Protein AF-A0A8I0L4S6-F1 (afdb_monomer_lite)

Secondary structure (DSSP, 8-state):
-------------HHHHTTS-HHHHHHHHHHHHHHHHHHHHHHHHHHHHHHHHHHHTTPPP----HHHHHHHHHHT--

pLDDT: mean 91.7, std 9.71, range [54.91, 98.31]

InterPro domains:
  IPR018389 TRAP transporter solute receptor DctP [PF03480] (1-76)
  IPR038404 TRAP transporter solute receptor DctP superfamily [G3DSA:3.40.190.170] (1-78)

Structure (mmCIF, N/CA/C/O backbone):
data_AF-A0A8I0L4S6-F1
#
_entry.id   AF-A0A8I0L4S6-F1
#
loop_
_atom_site.group_PDB
_atom_site.id
_atom_site.type_symbol
_atom_site.label_atom_id
_atom_site.label_alt_id
_atom_site.label_comp_id
_atom_site.label_asym_id
_atom_site.label_entity_id
_atom_site.label_seq_id
_atom_site.pdbx_PDB_ins_code
_atom_site.Cartn_x
_atom_site.Cartn_y
_atom_site.Cartn_z
_atom_site.occupancy
_atom_site.B_iso_or_equiv
_atom_site.auth_seq_id
_atom_site.auth_comp_id
_atom_site.auth_asym_id
_atom_site.auth_atom_id
_atom_site.pdbx_PDB_model_num
ATOM 1 N N . THR A 1 1 ? -0.002 7.948 19.884 1.00 56.22 1 THR A N 1
ATOM 2 C CA . THR A 1 1 ? -0.961 6.846 19.737 1.00 56.22 1 THR A CA 1
ATOM 3 C C . THR A 1 1 ? -0.226 5.565 19.406 1.00 56.22 1 THR A C 1
ATOM 5 O O . THR A 1 1 ? 0.719 5.642 18.636 1.00 56.22 1 THR A O 1
ATOM 8 N N . HIS A 1 2 ? -0.592 4.418 19.987 1.00 54.91 2 HIS A N 1
ATOM 9 C CA . HIS A 1 2 ? -0.111 3.108 19.516 1.00 54.91 2 HIS A CA 1
ATOM 10 C C . HIS A 1 2 ? -1.005 2.528 18.407 1.00 54.91 2 HIS A C 1
ATOM 12 O O . HIS A 1 2 ? -0.845 1.361 18.058 1.00 54.91 2 HIS A O 1
ATOM 18 N N . HIS A 1 3 ? -1.916 3.328 17.823 1.00 68.38 3 HIS A N 1
ATOM 19 C CA . HIS A 1 3 ? -2.447 3.003 16.498 1.00 68.38 3 HIS A CA 1
ATOM 20 C C . HIS A 1 3 ? -1.265 2.821 15.548 1.00 68.38 3 HIS A C 1
ATOM 22 O O . HIS A 1 3 ? -0.348 3.643 15.510 1.00 68.38 3 HIS A O 1
ATOM 28 N N . CYS A 1 4 ? -1.239 1.693 14.852 1.00 70.88 4 CYS A N 1
ATOM 29 C CA . CYS A 1 4 ?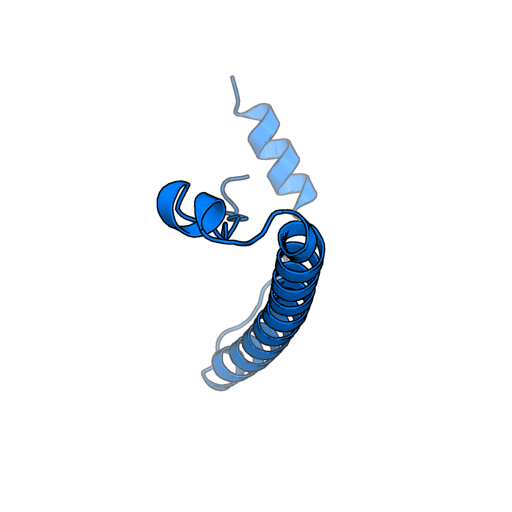 -0.135 1.349 13.983 1.00 70.88 4 CYS A CA 1
ATOM 30 C C . CYS A 1 4 ? -0.555 1.669 12.555 1.00 70.88 4 CYS A C 1
ATOM 32 O O . CYS A 1 4 ? -1.398 0.983 11.986 1.00 70.88 4 CYS A O 1
ATOM 34 N N . PHE A 1 5 ? 0.022 2.726 11.994 1.00 73.25 5 PHE A N 1
ATOM 35 C CA . PHE A 1 5 ? 0.074 2.879 10.551 1.00 73.25 5 PHE A CA 1
ATOM 36 C C . PHE A 1 5 ? 1.440 2.366 10.107 1.00 73.25 5 PHE A C 1
ATOM 38 O O . PHE A 1 5 ? 2.468 2.940 10.473 1.00 73.25 5 PHE A O 1
ATOM 45 N N . VAL A 1 6 ? 1.453 1.241 9.394 1.00 78.50 6 VAL A N 1
ATOM 46 C CA . VAL A 1 6 ? 2.685 0.627 8.891 1.00 78.50 6 VAL A CA 1
ATOM 47 C C . VAL A 1 6 ? 2.850 0.935 7.414 1.00 78.50 6 VAL A C 1
ATOM 49 O O . VAL A 1 6 ? 1.901 0.855 6.639 1.00 78.50 6 VAL A O 1
ATOM 52 N N . TYR A 1 7 ? 4.077 1.252 7.018 1.00 82.56 7 TYR A N 1
ATOM 53 C CA . TYR A 1 7 ? 4.442 1.304 5.610 1.00 82.56 7 TYR A CA 1
ATOM 54 C C . TYR A 1 7 ? 4.766 -0.109 5.127 1.00 82.56 7 TYR A C 1
ATOM 56 O O . TYR A 1 7 ? 5.463 -0.853 5.818 1.00 82.56 7 TYR A O 1
ATOM 64 N N . ILE A 1 8 ? 4.289 -0.459 3.932 1.00 87.94 8 ILE A N 1
ATOM 65 C CA . ILE A 1 8 ? 4.662 -1.693 3.235 1.00 87.94 8 ILE A CA 1
ATOM 66 C C . ILE A 1 8 ? 5.672 -1.305 2.147 1.00 87.94 8 ILE A C 1
ATOM 68 O O . ILE A 1 8 ? 5.262 -0.897 1.060 1.00 87.94 8 ILE A O 1
ATOM 72 N N . PRO A 1 9 ? 6.989 -1.344 2.428 1.00 89.75 9 PRO A N 1
ATOM 73 C CA . PRO A 1 9 ? 7.984 -0.952 1.445 1.00 89.75 9 PRO A CA 1
ATOM 74 C C . PRO A 1 9 ? 8.125 -2.024 0.362 1.00 89.75 9 PRO A C 1
ATOM 76 O O . PRO A 1 9 ? 8.256 -3.214 0.653 1.00 89.75 9 PRO A O 1
ATOM 79 N N . LEU A 1 10 ? 8.167 -1.583 -0.892 1.00 92.50 10 LEU A N 1
ATOM 80 C CA . LEU A 1 10 ? 8.656 -2.392 -2.001 1.00 92.50 10 LEU A CA 1
ATOM 81 C C . LEU A 1 10 ? 10.145 -2.116 -2.174 1.00 92.50 10 LEU A C 1
ATOM 83 O O . LEU A 1 10 ? 10.553 -1.003 -2.500 1.00 92.50 10 LEU A O 1
ATOM 87 N N . CYS A 1 11 ? 10.952 -3.142 -1.935 1.00 93.81 11 CYS A N 1
ATOM 88 C CA . CYS A 1 11 ? 12.403 -3.057 -2.021 1.00 93.81 11 CYS A CA 1
ATOM 89 C C . CYS A 1 11 ? 12.907 -3.834 -3.237 1.00 93.81 11 CYS A C 1
ATOM 91 O O . CYS A 1 11 ? 12.410 -4.917 -3.546 1.00 93.81 11 CYS A O 1
ATOM 93 N N . MET A 1 12 ? 13.940 -3.302 -3.889 1.00 95.12 12 MET A N 1
ATOM 94 C CA . MET A 1 12 ? 14.646 -3.959 -4.985 1.00 95.12 12 MET A CA 1
ATOM 95 C C . MET A 1 12 ? 16.077 -4.280 -4.556 1.00 95.12 12 MET A C 1
ATOM 97 O O . MET A 1 12 ? 16.717 -3.493 -3.866 1.00 95.12 12 MET A O 1
ATOM 101 N N . SER A 1 13 ? 16.589 -5.439 -4.971 1.00 97.19 13 SER A N 1
ATOM 102 C CA . SER A 1 13 ? 18.001 -5.771 -4.777 1.00 97.19 13 SER A CA 1
ATOM 103 C C . SER A 1 13 ? 18.874 -4.915 -5.691 1.00 97.19 13 SER A C 1
ATOM 105 O O . SER A 1 13 ? 18.641 -4.896 -6.900 1.00 97.19 13 SER A O 1
ATOM 107 N N . ASP A 1 14 ? 19.945 -4.328 -5.156 1.00 97.62 14 ASP A N 1
ATOM 108 C CA . ASP A 1 14 ? 20.934 -3.587 -5.953 1.00 97.62 14 ASP A CA 1
ATOM 109 C C . ASP A 1 14 ? 21.490 -4.422 -7.117 1.00 97.62 14 ASP A C 1
ATOM 111 O O . ASP A 1 14 ? 21.666 -3.928 -8.228 1.00 97.62 14 ASP A O 1
ATOM 115 N N . ASN A 1 15 ? 21.706 -5.726 -6.906 1.00 98.12 15 ASN A N 1
ATOM 116 C CA . ASN A 1 15 ? 22.181 -6.629 -7.956 1.00 98.12 15 ASN A CA 1
ATOM 117 C C . ASN A 1 15 ? 21.165 -6.799 -9.098 1.00 98.12 15 ASN A C 1
ATOM 119 O O . ASN A 1 15 ? 21.557 -6.993 -10.245 1.00 98.12 15 ASN A O 1
ATOM 123 N N . ALA A 1 16 ? 19.866 -6.760 -8.799 1.00 97.25 16 ALA A N 1
ATOM 124 C CA . ALA A 1 16 ? 18.824 -6.814 -9.820 1.00 97.25 16 ALA A CA 1
ATOM 125 C C . ALA A 1 16 ? 18.654 -5.451 -10.506 1.00 97.25 16 ALA A C 1
ATOM 127 O O . ALA A 1 16 ? 18.612 -5.394 -11.732 1.00 97.25 16 ALA A O 1
ATOM 128 N N . TRP A 1 17 ? 18.653 -4.362 -9.734 1.00 97.56 17 TRP A N 1
ATOM 129 C CA . TRP A 1 17 ? 18.592 -2.990 -10.241 1.00 97.56 17 TRP A CA 1
ATOM 130 C C . TRP A 1 17 ? 19.717 -2.682 -11.236 1.00 97.56 17 TRP A C 1
ATOM 132 O O . TRP A 1 17 ? 19.471 -2.153 -12.317 1.00 97.56 17 TRP A O 1
ATOM 142 N N . ASN A 1 18 ? 20.947 -3.092 -10.919 1.00 97.69 18 ASN A N 1
ATOM 143 C CA . ASN A 1 18 ? 22.119 -2.858 -11.765 1.00 97.69 18 ASN A CA 1
ATOM 144 C C . ASN A 1 18 ? 22.116 -3.664 -13.075 1.00 97.69 18 ASN A C 1
ATOM 146 O O . ASN A 1 18 ? 22.959 -3.419 -13.934 1.00 97.69 18 ASN A O 1
ATOM 150 N N . LYS A 1 19 ? 21.193 -4.621 -13.243 1.00 97.94 19 LYS A N 1
ATOM 151 C CA . LYS A 1 19 ? 20.999 -5.358 -14.504 1.00 97.94 19 LYS A CA 1
ATOM 152 C C . LYS A 1 19 ? 19.980 -4.700 -15.431 1.00 97.94 19 LYS A C 1
ATOM 154 O O . LYS A 1 19 ? 19.882 -5.112 -16.584 1.00 97.94 19 LYS A O 1
ATOM 159 N N . ILE A 1 20 ? 19.217 -3.723 -14.942 1.00 97.62 20 ILE A N 1
ATOM 160 C CA . ILE A 1 20 ? 18.283 -2.954 -15.764 1.00 97.62 20 ILE A CA 1
ATOM 161 C C . ILE A 1 20 ? 19.108 -1.947 -16.582 1.00 97.62 20 ILE A C 1
ATOM 163 O O . ILE A 1 20 ? 19.909 -1.224 -15.982 1.00 97.62 20 ILE A O 1
ATOM 167 N N . PRO A 1 21 ? 18.945 -1.889 -17.918 1.00 98.19 21 PRO A N 1
ATOM 168 C CA . PRO A 1 21 ? 19.569 -0.855 -18.743 1.00 98.19 21 PRO A CA 1
ATOM 169 C C . PRO A 1 21 ? 19.237 0.551 -18.229 1.0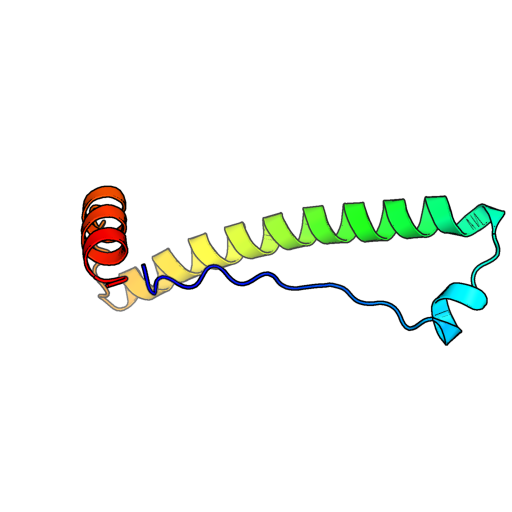0 98.19 21 PRO A C 1
ATOM 171 O O . PRO A 1 21 ? 18.109 0.797 -17.804 1.00 98.19 21 PRO A O 1
ATOM 174 N N . ASP A 1 22 ? 20.206 1.471 -18.249 1.00 97.81 22 ASP A N 1
ATOM 175 C CA . ASP A 1 22 ? 20.038 2.800 -17.642 1.00 97.81 22 ASP A CA 1
ATOM 176 C C . ASP A 1 22 ? 18.883 3.597 -18.263 1.00 97.81 22 ASP A C 1
ATOM 178 O O . ASP A 1 22 ? 18.135 4.252 -17.544 1.00 97.81 22 ASP A O 1
ATOM 182 N N . ASP A 1 23 ? 18.681 3.473 -19.574 1.00 98.06 23 ASP A N 1
ATOM 183 C CA . ASP A 1 23 ? 17.582 4.091 -20.321 1.00 98.06 23 ASP A CA 1
ATOM 184 C C . ASP A 1 23 ? 16.202 3.498 -19.992 1.00 98.06 23 ASP A C 1
ATOM 186 O O . ASP A 1 23 ? 15.180 4.107 -20.298 1.00 98.06 23 ASP A O 1
ATOM 190 N N . MET A 1 24 ? 16.157 2.331 -19.342 1.00 98.12 24 MET A N 1
ATOM 191 C CA . MET A 1 24 ? 14.921 1.657 -18.937 1.00 98.12 24 MET A CA 1
ATOM 192 C C . MET A 1 24 ? 14.586 1.817 -17.451 1.00 98.12 24 MET A C 1
ATOM 194 O O . MET A 1 24 ? 13.491 1.435 -17.032 1.00 98.12 24 MET A O 1
ATOM 198 N N . LYS A 1 25 ? 15.504 2.347 -16.634 1.00 97.75 25 LYS A N 1
ATOM 199 C CA . LYS A 1 25 ? 15.304 2.462 -15.180 1.00 97.75 25 LYS A CA 1
ATOM 200 C C . LYS A 1 25 ? 14.128 3.362 -14.825 1.00 97.75 25 LYS A C 1
ATOM 202 O O . LYS A 1 25 ? 13.328 2.979 -13.975 1.00 97.75 25 LYS A O 1
ATOM 207 N N . ASP A 1 26 ? 13.979 4.492 -15.509 1.00 98.00 26 ASP A N 1
ATOM 208 C CA . ASP A 1 26 ? 12.870 5.417 -15.258 1.00 98.00 26 ASP A CA 1
ATOM 209 C C . ASP A 1 26 ? 11.525 4.765 -15.601 1.00 98.00 26 ASP A C 1
ATOM 211 O O . ASP A 1 26 ? 10.630 4.716 -14.760 1.00 98.00 26 ASP A O 1
ATOM 215 N N . THR A 1 27 ? 11.418 4.130 -16.774 1.00 98.31 27 THR A N 1
ATOM 216 C CA . THR A 1 27 ? 10.220 3.368 -17.167 1.00 98.31 27 THR A CA 1
ATOM 217 C C . THR A 1 27 ? 9.896 2.250 -16.176 1.00 98.31 27 THR A C 1
ATOM 219 O O . THR A 1 27 ? 8.730 2.006 -15.864 1.00 98.31 27 THR A O 1
ATOM 222 N N . PHE A 1 28 ? 10.914 1.558 -15.656 1.00 97.56 28 PHE A N 1
ATOM 223 C CA . PHE A 1 28 ? 10.715 0.541 -14.630 1.00 97.56 28 PHE A CA 1
ATOM 224 C C . PHE A 1 28 ? 10.140 1.144 -13.340 1.00 97.56 28 PHE A C 1
ATOM 226 O O . PHE A 1 28 ? 9.180 0.603 -12.793 1.00 97.56 28 PHE A O 1
ATOM 233 N N . VAL A 1 29 ? 10.695 2.261 -12.860 1.00 97.12 29 VAL A N 1
ATOM 234 C CA . VAL A 1 29 ? 10.225 2.935 -11.639 1.00 97.12 29 VAL A CA 1
ATOM 235 C C . VAL A 1 29 ? 8.791 3.434 -11.805 1.00 97.12 29 VAL A C 1
ATOM 237 O O . VAL A 1 29 ? 7.975 3.218 -10.911 1.00 97.12 29 VAL A O 1
ATOM 240 N N . GLU A 1 30 ? 8.455 4.022 -12.954 1.00 98.19 30 GLU A N 1
ATOM 241 C CA . GLU A 1 30 ? 7.087 4.448 -13.272 1.00 98.19 30 GLU A CA 1
ATOM 242 C C . GLU A 1 30 ? 6.104 3.270 -13.259 1.00 98.19 30 GLU A C 1
ATOM 244 O O . GLU A 1 30 ? 5.022 3.362 -12.676 1.00 98.19 30 GLU A O 1
ATOM 249 N N . ALA A 1 31 ? 6.489 2.130 -13.838 1.00 98.00 31 ALA A N 1
ATOM 250 C CA . ALA A 1 31 ? 5.657 0.931 -13.834 1.00 98.00 31 ALA A CA 1
ATOM 251 C C . ALA A 1 31 ? 5.461 0.358 -12.419 1.00 98.00 31 ALA A C 1
ATOM 253 O O . ALA A 1 31 ? 4.351 -0.050 -12.068 1.00 98.00 31 ALA A O 1
ATOM 254 N N . VAL A 1 32 ? 6.513 0.349 -11.589 1.00 97.12 32 VAL A N 1
ATOM 255 C CA . VAL A 1 32 ? 6.407 -0.046 -10.174 1.00 97.12 32 VAL A CA 1
ATOM 256 C C . VAL A 1 32 ? 5.464 0.894 -9.430 1.00 97.12 32 VAL A C 1
ATOM 258 O O . VAL A 1 32 ? 4.599 0.418 -8.698 1.00 97.12 32 VAL A O 1
ATOM 261 N N . TRP A 1 33 ? 5.578 2.205 -9.652 1.00 96.44 33 TRP A N 1
ATOM 262 C CA . TRP A 1 33 ? 4.711 3.201 -9.027 1.00 96.44 33 TRP A CA 1
ATOM 263 C C . TRP A 1 33 ? 3.236 2.996 -9.386 1.00 96.44 33 TRP A C 1
ATOM 265 O O . TRP A 1 33 ? 2.397 2.903 -8.491 1.00 96.44 33 TRP A O 1
ATOM 275 N N . ALA A 1 34 ? 2.922 2.817 -10.671 1.00 97.56 34 ALA A N 1
ATOM 276 C CA . ALA A 1 34 ? 1.561 2.511 -11.113 1.00 97.56 34 ALA A CA 1
ATOM 277 C C . ALA A 1 34 ? 1.025 1.210 -10.478 1.00 97.56 34 ALA A C 1
ATOM 279 O O . ALA A 1 34 ? -0.153 1.107 -10.127 1.00 97.56 34 ALA A O 1
ATOM 280 N N . GLY A 1 35 ? 1.900 0.217 -10.283 1.00 96.38 35 GLY A N 1
ATOM 281 C CA . GLY A 1 35 ? 1.584 -1.002 -9.539 1.00 96.38 35 GLY A CA 1
ATOM 282 C C . GLY A 1 35 ? 1.237 -0.736 -8.070 1.00 96.38 35 GLY A C 1
ATOM 283 O O . GLY A 1 35 ? 0.243 -1.275 -7.578 1.00 96.38 35 GLY A O 1
ATOM 284 N N . CYS A 1 36 ? 2.005 0.116 -7.383 1.00 95.69 36 CYS A N 1
ATOM 285 C CA . CYS A 1 36 ? 1.725 0.541 -6.007 1.00 95.69 36 CYS A CA 1
ATOM 286 C C . CYS A 1 36 ? 0.365 1.234 -5.896 1.00 95.69 36 CYS A C 1
ATOM 288 O O . CYS A 1 36 ? -0.439 0.870 -5.041 1.00 95.69 36 CYS A O 1
ATOM 290 N N . GLU A 1 37 ? 0.074 2.181 -6.791 1.00 95.62 37 GLU A N 1
ATOM 291 C CA . GLU A 1 37 ? -1.204 2.902 -6.803 1.00 95.62 37 GLU A CA 1
ATOM 292 C C . GLU A 1 37 ? -2.387 1.948 -6.969 1.00 95.62 37 GLU A C 1
ATOM 294 O O . GLU A 1 37 ? -3.408 2.073 -6.286 1.00 95.62 37 GLU A O 1
ATOM 299 N N . LYS A 1 38 ? -2.239 0.944 -7.840 1.00 96.81 38 LYS A N 1
ATOM 300 C CA . LYS A 1 38 ? -3.270 -0.074 -8.022 1.00 96.81 38 LYS A CA 1
ATOM 301 C C . LYS A 1 38 ? -3.434 -0.953 -6.784 1.00 96.81 38 LYS A C 1
ATOM 303 O O . LYS A 1 38 ? -4.557 -1.284 -6.413 1.00 96.81 38 LYS A O 1
ATOM 308 N N . GLN A 1 39 ? -2.334 -1.306 -6.126 1.00 95.69 39 GLN A N 1
ATOM 309 C CA . GLN A 1 39 ? -2.361 -2.092 -4.898 1.00 95.69 39 GLN A CA 1
ATOM 310 C C . GLN A 1 39 ? -3.053 -1.344 -3.747 1.00 95.69 39 GLN A C 1
ATOM 312 O O . GLN A 1 39 ? -3.793 -1.976 -2.993 1.00 95.69 39 GLN A O 1
ATOM 317 N N . TRP A 1 40 ? -2.901 -0.019 -3.645 1.00 94.38 40 TRP A N 1
ATOM 318 C CA . TRP A 1 40 ? -3.630 0.786 -2.657 1.00 94.38 40 TRP A CA 1
ATOM 319 C C . TRP A 1 40 ? -5.143 0.723 -2.857 1.00 94.38 40 TRP A C 1
ATOM 321 O O . TRP A 1 40 ? -5.880 0.624 -1.880 1.00 94.38 40 TRP A O 1
ATOM 331 N N . GLN A 1 41 ? -5.609 0.720 -4.110 1.00 96.50 41 GLN A N 1
ATOM 332 C CA . GLN A 1 41 ? -7.034 0.540 -4.407 1.00 96.50 41 GLN A CA 1
ATOM 333 C C . GLN A 1 41 ? -7.527 -0.822 -3.910 1.00 96.50 41 GLN A C 1
ATOM 335 O O . GLN A 1 41 ? -8.518 -0.875 -3.194 1.00 96.50 41 GLN A O 1
ATOM 340 N N . TYR A 1 42 ? -6.788 -1.902 -4.186 1.00 96.19 42 TYR A N 1
ATOM 341 C CA . TYR A 1 42 ? -7.162 -3.236 -3.704 1.00 96.19 42 TYR A CA 1
ATOM 342 C C . TYR A 1 42 ? -7.189 -3.344 -2.178 1.00 96.19 42 TYR A C 1
ATOM 344 O O . TYR A 1 42 ? -8.014 -4.075 -1.641 1.00 96.19 42 TYR A O 1
ATOM 352 N N . LEU A 1 43 ? -6.303 -2.635 -1.471 1.00 94.69 43 LEU A N 1
ATOM 353 C CA . LEU A 1 43 ? -6.343 -2.585 -0.009 1.00 94.69 43 LEU A CA 1
ATOM 354 C C . LEU A 1 43 ? -7.595 -1.875 0.508 1.00 94.69 43 LEU A C 1
ATOM 356 O O . LEU A 1 43 ? -8.187 -2.346 1.474 1.00 94.69 43 LEU A O 1
ATOM 360 N N . ASN A 1 44 ? -7.995 -0.767 -0.118 1.00 94.44 44 ASN A N 1
ATOM 361 C CA . ASN A 1 44 ? -9.225 -0.070 0.256 1.00 94.44 44 ASN A CA 1
ATOM 362 C C . ASN A 1 44 ? -10.445 -0.961 0.012 1.00 94.44 44 ASN A C 1
ATOM 364 O O . ASN A 1 44 ? -11.223 -1.174 0.936 1.00 94.44 44 ASN A O 1
ATOM 368 N N . ASP A 1 45 ? -10.540 -1.564 -1.176 1.00 97.19 45 ASP A N 1
ATOM 369 C CA . ASP A 1 45 ? -11.642 -2.462 -1.534 1.00 97.19 45 ASP A CA 1
ATOM 370 C C . ASP A 1 45 ? -11.732 -3.652 -0.558 1.00 97.19 45 ASP A C 1
ATOM 372 O O . ASP A 1 45 ? -12.811 -4.002 -0.082 1.00 97.19 45 ASP A O 1
ATOM 376 N N . ALA A 1 46 ? -10.586 -4.249 -0.205 1.00 96.75 46 ALA A N 1
ATOM 377 C CA . ALA A 1 46 ? -10.527 -5.353 0.751 1.00 96.75 46 ALA A CA 1
ATOM 378 C C . ALA A 1 46 ? -10.893 -4.926 2.182 1.00 96.75 46 ALA A C 1
ATOM 380 O O . ALA A 1 46 ? -11.498 -5.708 2.914 1.00 96.75 46 ALA A O 1
ATOM 381 N N . ASN A 1 47 ? -10.534 -3.707 2.599 1.00 94.50 47 ASN A N 1
ATOM 382 C CA . ASN A 1 47 ? -10.923 -3.176 3.905 1.00 94.50 47 ASN A CA 1
ATOM 383 C C . ASN A 1 47 ? -12.436 -2.937 3.979 1.00 94.50 47 ASN A C 1
ATOM 385 O O . ASN A 1 47 ? -13.052 -3.312 4.976 1.00 94.50 47 ASN A O 1
ATOM 389 N N . ASP A 1 48 ? -13.036 -2.377 2.926 1.00 95.88 48 ASP A N 1
ATOM 390 C CA . ASP A 1 48 ? -14.483 -2.151 2.850 1.00 95.88 48 ASP A CA 1
ATOM 391 C C . ASP A 1 48 ? -15.253 -3.480 2.893 1.00 95.88 48 ASP A C 1
ATOM 393 O O . ASP A 1 48 ? -16.219 -3.629 3.647 1.00 95.88 48 ASP A O 1
ATOM 397 N N . GLU A 1 49 ? -14.784 -4.489 2.149 1.00 97.88 49 GLU A N 1
ATOM 398 C CA . GLU A 1 49 ? -15.343 -5.843 2.209 1.00 97.88 49 GLU A CA 1
ATOM 399 C C . GLU A 1 49 ? -15.208 -6.446 3.617 1.00 97.88 49 GLU A C 1
ATOM 401 O O . GLU A 1 49 ? -16.170 -6.997 4.160 1.00 97.88 49 GLU A O 1
ATOM 406 N N . ALA A 1 50 ? -14.033 -6.317 4.240 1.00 97.12 50 ALA A N 1
ATOM 407 C CA . ALA A 1 50 ? -13.773 -6.857 5.569 1.00 97.12 50 ALA A CA 1
ATOM 408 C C . ALA A 1 50 ? -14.679 -6.238 6.643 1.00 97.12 50 ALA A C 1
ATOM 410 O O . ALA A 1 50 ? -15.143 -6.965 7.524 1.00 97.12 50 ALA A O 1
ATOM 411 N N . ILE A 1 51 ? -14.967 -4.933 6.565 1.00 96.12 51 ILE A N 1
ATOM 412 C CA . ILE A 1 51 ? -15.922 -4.271 7.466 1.00 96.12 51 ILE A CA 1
ATOM 413 C C . ILE A 1 51 ? -17.288 -4.954 7.367 1.00 96.12 51 ILE A C 1
ATOM 415 O O . ILE A 1 51 ? -17.812 -5.407 8.385 1.00 96.12 51 ILE A O 1
ATOM 419 N N . GLY A 1 52 ? -17.818 -5.123 6.151 1.00 96.50 52 GLY A N 1
ATOM 420 C CA . GLY A 1 52 ? -19.119 -5.764 5.941 1.00 96.50 52 GLY A CA 1
ATOM 421 C C . GLY A 1 52 ? -19.168 -7.216 6.431 1.00 96.50 52 GLY A C 1
ATOM 422 O O . GLY A 1 52 ? -20.161 -7.645 7.021 1.00 96.50 52 GLY A O 1
ATOM 423 N N . LEU A 1 53 ? -18.084 -7.978 6.246 1.00 98.12 53 LEU A N 1
ATOM 424 C CA . LEU A 1 53 ? -17.978 -9.349 6.758 1.00 98.12 53 LEU A CA 1
ATOM 425 C C . LEU A 1 53 ? -17.975 -9.398 8.293 1.00 98.12 53 LEU A C 1
ATOM 427 O O . LEU A 1 53 ? -18.624 -10.267 8.879 1.00 98.12 53 LEU A O 1
ATOM 431 N N . LEU A 1 54 ? -17.262 -8.476 8.947 1.00 98.19 54 LEU A N 1
ATOM 432 C CA . LEU A 1 54 ? -17.193 -8.388 10.407 1.00 98.19 54 LEU A CA 1
ATOM 433 C C . LEU A 1 54 ? -18.548 -7.990 11.003 1.00 98.19 54 LEU A C 1
ATOM 435 O O . LEU A 1 54 ? 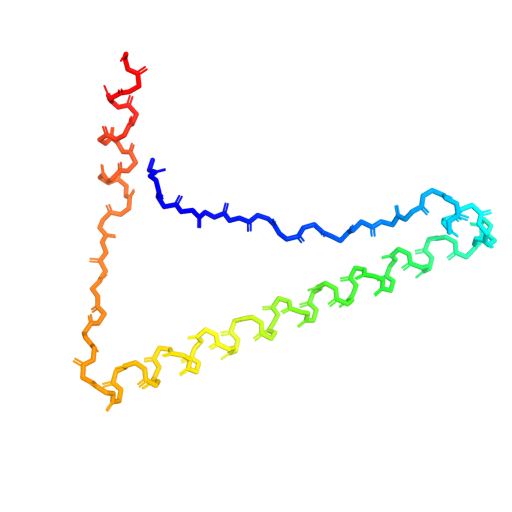-19.025 -8.635 11.940 1.00 98.19 54 LEU A O 1
ATOM 439 N N . GLU A 1 55 ? -19.207 -6.988 10.429 1.00 97.12 55 GLU A N 1
ATOM 440 C CA . GLU A 1 55 ? -20.567 -6.602 10.820 1.00 97.12 55 GLU A CA 1
ATOM 441 C C . GLU A 1 55 ? -21.558 -7.755 10.614 1.00 97.12 55 GLU A C 1
ATOM 443 O O . GLU A 1 55 ? -22.394 -8.025 11.479 1.00 97.12 55 GLU A O 1
ATOM 448 N N . GLY A 1 56 ? -21.410 -8.515 9.523 1.00 97.81 56 GLY A N 1
ATOM 449 C CA . GLY A 1 56 ? -22.228 -9.691 9.222 1.00 97.81 56 GLY A CA 1
ATOM 450 C C . GLY A 1 56 ? -22.144 -10.808 10.270 1.00 97.81 56 GLY A C 1
ATOM 451 O O . GLY A 1 56 ? -23.108 -11.556 10.439 1.00 97.81 56 GLY A O 1
ATOM 452 N N . VAL A 1 57 ? -21.035 -10.906 11.013 1.00 98.19 57 VAL A N 1
ATOM 453 C CA . VAL A 1 57 ? -20.878 -11.845 12.142 1.00 98.19 57 VAL A CA 1
ATOM 454 C C . VAL A 1 57 ? -21.155 -11.203 13.508 1.00 98.19 57 VAL A C 1
ATOM 456 O O . VAL A 1 57 ? -20.916 -11.826 14.543 1.00 98.19 57 VAL A O 1
ATOM 459 N N . GLY A 1 58 ? -21.704 -9.984 13.523 1.00 97.94 58 GLY A N 1
ATOM 460 C CA . GLY A 1 58 ? -22.162 -9.287 14.724 1.00 97.94 58 GLY A CA 1
ATOM 461 C C . GLY A 1 58 ? -21.120 -8.390 15.395 1.00 97.94 58 GLY A C 1
ATOM 462 O O . GLY A 1 58 ? -21.303 -8.035 16.560 1.00 97.94 58 GLY A O 1
ATOM 463 N N . VAL A 1 59 ? -20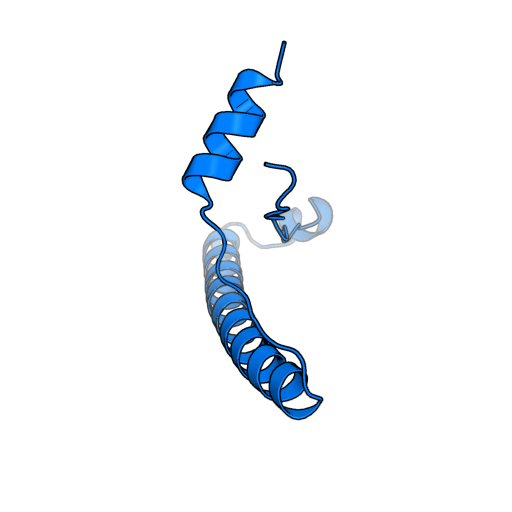.030 -8.030 14.708 1.00 97.88 59 VAL A N 1
ATOM 464 C CA . VAL A 1 59 ? -19.074 -7.030 15.211 1.00 97.88 59 VAL A CA 1
ATOM 465 C C . VAL A 1 59 ? -19.672 -5.632 15.071 1.00 97.88 59 VAL A C 1
ATOM 467 O O . VAL A 1 59 ? -20.135 -5.254 14.001 1.00 97.88 59 VAL A O 1
ATOM 470 N N . THR A 1 60 ? -19.610 -4.842 16.141 1.00 96.50 60 THR A N 1
ATOM 471 C CA . THR A 1 60 ? -19.959 -3.417 16.109 1.00 96.50 60 THR A CA 1
ATOM 472 C C . THR A 1 60 ? -18.690 -2.585 15.957 1.00 96.50 60 THR A C 1
ATOM 474 O O . THR A 1 60 ? -17.796 -2.671 16.803 1.00 96.50 60 THR A O 1
ATOM 477 N N . MET A 1 61 ? -18.621 -1.764 14.911 1.00 92.75 61 MET A N 1
ATOM 478 C CA . MET A 1 61 ? -17.545 -0.789 14.730 1.00 92.75 61 MET A CA 1
ATOM 479 C C . MET A 1 61 ? -17.823 0.462 15.568 1.00 92.75 61 MET A C 1
ATOM 481 O O . MET A 1 61 ? -18.943 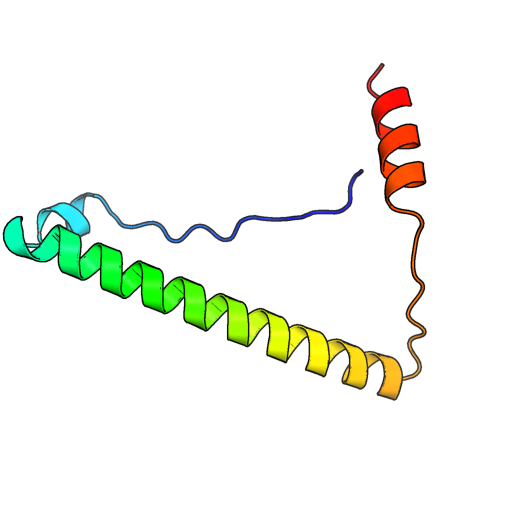0.969 15.587 1.00 92.75 61 MET A O 1
ATOM 485 N N . TYR A 1 62 ? -16.804 0.959 16.269 1.00 92.19 62 TYR A N 1
ATOM 486 C CA . TYR A 1 62 ? -16.889 2.181 17.066 1.00 92.19 62 TYR A CA 1
ATOM 487 C C . TYR A 1 62 ? -15.849 3.182 16.583 1.00 92.19 62 TYR A C 1
ATOM 489 O O . TYR A 1 62 ? -14.655 2.877 16.570 1.00 92.19 62 TYR A O 1
ATOM 497 N N . ASP A 1 63 ? -16.301 4.386 16.250 1.00 89.81 63 ASP A N 1
ATOM 498 C CA . ASP A 1 63 ? -15.404 5.508 16.013 1.00 89.81 63 ASP A CA 1
ATOM 499 C C . ASP A 1 63 ? -14.798 5.987 17.331 1.00 89.81 63 ASP A C 1
ATOM 501 O O . ASP A 1 63 ? -15.467 6.067 18.366 1.00 89.81 63 ASP A O 1
ATOM 505 N N . ILE A 1 64 ? -13.512 6.320 17.286 1.00 86.94 64 ILE A N 1
ATOM 506 C CA . ILE A 1 64 ? -12.773 6.852 18.429 1.00 86.94 64 ILE A CA 1
ATOM 507 C C . ILE A 1 64 ? -12.321 8.279 18.137 1.00 86.94 64 ILE A C 1
ATOM 509 O O . ILE A 1 64 ? -11.944 8.599 17.007 1.00 86.94 64 ILE A O 1
ATOM 513 N N . ASP A 1 65 ? -12.288 9.124 19.168 1.00 89.50 65 ASP A N 1
ATOM 514 C CA . ASP A 1 65 ? -11.672 10.445 19.060 1.00 89.50 65 ASP A CA 1
ATOM 515 C C . ASP A 1 65 ? -10.149 10.288 18.948 1.00 89.50 65 ASP A C 1
ATOM 517 O O . ASP A 1 65 ? -9.412 10.089 19.921 1.00 89.50 65 ASP A O 1
ATOM 521 N N . THR A 1 66 ? -9.664 10.321 17.708 1.00 86.69 66 THR A N 1
ATOM 522 C CA . THR A 1 66 ? -8.237 10.149 17.437 1.00 86.69 66 THR A CA 1
ATOM 523 C C . THR A 1 66 ? -7.398 11.339 17.895 1.00 86.69 66 THR A C 1
ATOM 525 O O . THR A 1 66 ? -6.200 11.158 18.123 1.00 86.69 66 THR A O 1
ATOM 528 N N . ASP A 1 67 ? -7.984 12.528 18.048 1.00 89.62 67 ASP A N 1
ATOM 529 C CA . ASP A 1 67 ? -7.264 13.731 18.462 1.00 89.62 67 ASP A CA 1
ATOM 530 C C . ASP A 1 67 ? -7.098 13.770 19.980 1.00 89.62 67 ASP A C 1
ATOM 532 O O . ASP A 1 67 ? -5.985 14.020 20.457 1.00 89.62 67 ASP A O 1
ATOM 536 N N . GLU A 1 68 ? -8.132 13.386 20.735 1.00 90.38 68 GLU A N 1
ATOM 537 C CA . GLU A 1 68 ? -8.017 13.120 22.172 1.00 90.38 68 GLU A CA 1
ATOM 538 C C . GLU A 1 68 ? -6.948 12.049 22.436 1.00 90.38 68 GLU A C 1
ATOM 540 O O . GLU A 1 68 ? -6.049 12.237 23.265 1.00 90.38 68 GLU A O 1
ATOM 545 N N . LEU A 1 69 ? -6.974 10.954 21.664 1.00 86.75 69 LEU A N 1
ATOM 546 C CA . LEU A 1 69 ? -5.980 9.893 21.781 1.00 86.75 69 LEU A CA 1
ATOM 547 C C . LEU A 1 69 ? -4.565 10.423 21.501 1.00 86.75 69 LEU A C 1
ATOM 549 O O . LEU A 1 69 ? -3.639 10.140 22.261 1.00 86.75 69 LEU A O 1
ATOM 553 N N . LYS A 1 70 ? -4.357 11.204 20.432 1.00 87.62 70 LYS A N 1
ATOM 554 C CA . LYS A 1 70 ? -3.047 11.818 20.140 1.00 87.62 70 LYS A CA 1
ATOM 555 C C . LYS A 1 70 ? -2.580 12.699 21.299 1.00 87.62 70 LYS A C 1
ATOM 557 O O . LYS A 1 70 ? -1.446 12.521 21.746 1.00 87.62 70 LYS A O 1
ATOM 562 N N . ALA A 1 71 ? -3.443 13.576 21.813 1.00 90.31 71 ALA A N 1
ATOM 563 C CA . ALA A 1 71 ? -3.120 14.489 22.908 1.00 90.31 71 ALA A CA 1
ATOM 564 C C . ALA A 1 71 ? -2.697 13.741 24.183 1.00 90.31 71 ALA A C 1
ATOM 566 O O . ALA A 1 71 ? -1.651 14.046 24.762 1.00 90.31 71 ALA A O 1
ATOM 567 N N . ALA A 1 72 ? -3.448 12.708 24.577 1.00 89.00 72 ALA A N 1
ATOM 568 C CA . ALA A 1 72 ? -3.126 11.881 25.739 1.00 89.00 72 ALA A CA 1
ATOM 569 C C . ALA A 1 72 ? -1.766 11.173 25.598 1.00 89.00 72 ALA A C 1
ATOM 571 O O . ALA A 1 72 ? -1.022 11.03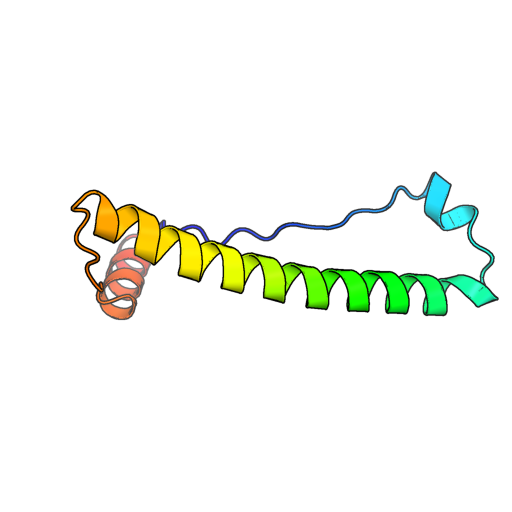5 26.572 1.00 89.00 72 ALA A O 1
ATOM 572 N N . TYR A 1 73 ? -1.412 10.740 24.384 1.00 84.69 73 TYR A N 1
ATOM 573 C CA . TYR A 1 73 ? -0.118 10.113 24.121 1.00 84.69 73 TYR A CA 1
ATOM 574 C C . TYR A 1 73 ? 1.052 11.093 24.169 1.00 84.69 73 TYR A C 1
ATOM 576 O O . TYR A 1 73 ? 2.088 10.744 24.730 1.00 84.69 73 TYR A O 1
ATOM 584 N N . GLU A 1 74 ? 0.913 12.288 23.593 1.00 86.94 74 GLU A N 1
ATOM 585 C CA . GLU A 1 74 ? 1.966 13.309 23.664 1.00 86.94 74 GLU A CA 1
ATOM 586 C C . GLU A 1 74 ? 2.229 13.732 25.114 1.00 86.94 74 GLU A C 1
ATOM 588 O O . GLU A 1 74 ? 3.384 13.819 25.523 1.00 86.94 74 GLU A O 1
ATOM 593 N N . ALA A 1 75 ? 1.179 13.879 25.929 1.00 88.25 75 ALA A N 1
ATOM 594 C CA . ALA A 1 75 ? 1.317 14.182 27.354 1.00 88.25 75 ALA A CA 1
ATOM 595 C C . ALA A 1 75 ? 2.079 13.096 28.144 1.00 88.25 75 ALA A C 1
ATOM 597 O O . ALA A 1 75 ? 2.685 13.395 29.169 1.00 88.25 75 ALA A O 1
ATOM 598 N N . LYS A 1 76 ? 2.065 11.842 27.670 1.00 83.81 76 LYS A N 1
ATOM 599 C CA . LYS A 1 76 ? 2.707 10.686 28.318 1.00 83.81 76 LYS A CA 1
ATOM 600 C C . LYS A 1 76 ? 4.142 10.421 27.839 1.00 83.81 76 LYS A C 1
ATOM 602 O O . LYS A 1 76 ? 4.781 9.516 28.361 1.00 83.81 76 LYS A O 1
ATOM 607 N N . LYS A 1 77 ? 4.667 11.173 26.861 1.00 77.75 77 LYS A N 1
ATOM 608 C CA . LYS A 1 77 ? 6.057 11.032 26.366 1.00 77.75 77 LYS A CA 1
ATOM 609 C C . LYS A 1 77 ? 7.142 11.514 27.354 1.00 77.75 77 LYS A C 1
ATOM 611 O O . LYS A 1 77 ? 8.305 11.580 26.967 1.00 77.75 77 LYS A O 1
ATOM 616 N N . SER A 1 78 ? 6.769 11.857 28.588 1.00 56.59 78 SER A N 1
ATOM 617 C CA . SER A 1 78 ? 7.660 12.224 29.699 1.00 56.59 78 SER A CA 1
ATOM 618 C C . SER A 1 78 ? 8.527 11.066 30.183 1.00 56.59 78 SER A C 1
ATOM 620 O O . SER A 1 78 ? 7.931 9.998 30.458 1.00 56.59 78 SER A O 1
#

Organism: NCBI:txid611301

Sequence (78 aa):
THHCFVYIPLCMSDNAWNKIPDDMKDTFVEAVWAGCEKQWQYLNDANDEAIGLLEGVGVTMYDIDTDELKAAYEAKKS

Foldseek 3Di:
DPPDDDDDDDDDDPVVLVPDPPVCNVVVVVVVVVVVVVVVVVVVVVVVVVVVVCVVVPDDDDDDDVVVVVVVVVVVPD

Radius of gyration: 19.97 Å; chains: 1; bounding box: 44×26×50 Å